Protein AF-A0A7V4K1Z8-F1 (afdb_monomer_lite)

Structure (mmCIF, N/CA/C/O backbone):
data_AF-A0A7V4K1Z8-F1
#
_entry.id   AF-A0A7V4K1Z8-F1
#
loop_
_atom_site.group_PDB
_atom_site.id
_atom_site.type_symbol
_atom_site.label_atom_id
_atom_site.label_alt_id
_atom_site.label_comp_id
_atom_site.label_asym_id
_atom_site.label_entity_id
_atom_site.label_seq_id
_atom_site.pdbx_PDB_ins_code
_atom_site.Cartn_x
_atom_site.Cartn_y
_atom_site.Cartn_z
_atom_site.occupancy
_atom_site.B_iso_or_equiv
_atom_site.auth_seq_id
_atom_site.auth_comp_id
_atom_site.auth_asym_id
_atom_site.auth_atom_id
_atom_site.pdbx_PDB_model_num
ATOM 1 N N . MET A 1 1 ? -7.749 2.043 7.798 1.00 92.88 1 MET A N 1
ATOM 2 C CA . MET A 1 1 ? -6.730 1.840 6.751 1.00 92.88 1 MET A CA 1
ATOM 3 C C . MET A 1 1 ? -6.460 3.143 6.012 1.00 92.88 1 MET A C 1
ATOM 5 O O . MET A 1 1 ? -7.372 3.894 5.697 1.00 92.88 1 MET A O 1
ATOM 9 N N . LEU A 1 2 ? -5.201 3.415 5.709 1.00 96.00 2 LEU A N 1
ATOM 10 C CA . LEU A 1 2 ? -4.781 4.545 4.890 1.00 96.00 2 LEU A CA 1
ATOM 11 C C . LEU A 1 2 ? -4.302 4.014 3.542 1.00 96.00 2 LEU A C 1
ATOM 13 O O . LEU A 1 2 ? -3.594 3.008 3.505 1.00 96.00 2 LEU A O 1
ATOM 17 N N . ILE A 1 3 ? -4.678 4.687 2.456 1.00 95.56 3 ILE A N 1
ATOM 18 C CA . ILE A 1 3 ? -4.068 4.503 1.139 1.00 95.56 3 ILE A CA 1
ATOM 19 C C . ILE A 1 3 ? -3.181 5.709 0.868 1.00 95.56 3 ILE A C 1
ATOM 21 O O . ILE A 1 3 ? -3.662 6.832 0.716 1.00 95.56 3 ILE A O 1
ATOM 25 N N . ILE A 1 4 ? -1.883 5.453 0.822 1.00 94.19 4 ILE A N 1
ATOM 26 C CA . ILE A 1 4 ? -0.853 6.439 0.557 1.00 94.19 4 ILE A CA 1
ATOM 27 C C . ILE A 1 4 ? -0.762 6.659 -0.942 1.00 94.19 4 ILE A C 1
ATOM 29 O O . ILE A 1 4 ? -0.604 5.716 -1.722 1.00 94.19 4 ILE A O 1
ATOM 33 N N . VAL A 1 5 ? -0.858 7.922 -1.330 1.00 89.88 5 VAL A N 1
ATOM 34 C CA . VAL A 1 5 ? -0.700 8.356 -2.713 1.00 89.88 5 VAL A CA 1
ATOM 35 C C . VAL A 1 5 ? 0.416 9.374 -2.799 1.00 89.88 5 VAL A C 1
ATOM 37 O O . VAL A 1 5 ? 0.646 10.182 -1.894 1.00 89.88 5 VAL A O 1
ATOM 40 N N . HIS A 1 6 ? 1.110 9.354 -3.924 1.00 82.12 6 HIS A N 1
ATOM 41 C CA . HIS A 1 6 ? 2.014 10.427 -4.272 1.00 82.12 6 HIS A CA 1
ATOM 42 C C . HIS A 1 6 ? 1.238 11.745 -4.445 1.00 82.12 6 HIS A C 1
ATOM 44 O O . HIS A 1 6 ? 0.295 11.811 -5.232 1.00 82.12 6 HIS A O 1
ATOM 50 N N . HIS A 1 7 ? 1.666 12.808 -3.759 1.00 71.00 7 HIS A N 1
ATOM 51 C CA . HIS A 1 7 ? 1.100 14.148 -3.916 1.00 71.00 7 HIS A CA 1
ATOM 52 C C . HIS A 1 7 ? 2.218 15.173 -4.140 1.00 71.00 7 HIS A C 1
ATOM 54 O O . HIS A 1 7 ? 2.773 15.718 -3.185 1.00 71.00 7 HIS A O 1
ATOM 60 N N . THR A 1 8 ? 2.585 15.447 -5.397 1.00 56.75 8 THR A N 1
ATOM 61 C CA . THR A 1 8 ? 3.625 16.461 -5.695 1.00 56.75 8 THR A CA 1
ATOM 62 C C . THR A 1 8 ? 3.246 17.479 -6.765 1.00 56.75 8 THR A C 1
ATOM 64 O O . THR A 1 8 ? 4.115 18.118 -7.342 1.00 56.75 8 THR A O 1
ATOM 67 N N . GLY A 1 9 ? 1.948 17.682 -7.007 1.00 53.06 9 GLY A N 1
ATOM 68 C CA . GLY A 1 9 ? 1.480 18.618 -8.037 1.00 53.06 9 GLY A CA 1
ATOM 69 C C . GLY A 1 9 ? 1.580 18.071 -9.465 1.00 53.06 9 GLY A C 1
ATOM 70 O O . GLY A 1 9 ? 1.114 18.720 -10.395 1.00 53.06 9 GLY A O 1
ATOM 71 N N . GLU A 1 10 ? 2.123 16.865 -9.650 1.00 54.78 10 GLU A N 1
ATOM 72 C CA . GLU A 1 10 ? 1.941 16.084 -10.873 1.00 54.78 10 GLU A CA 1
ATOM 73 C C . GLU A 1 10 ? 0.482 15.589 -10.959 1.00 54.78 10 GLU A C 1
ATOM 75 O O . GLU A 1 10 ? -0.107 15.254 -9.923 1.00 54.78 10 GLU A O 1
ATOM 80 N N . PRO A 1 11 ? -0.125 15.530 -12.159 1.00 54.19 11 PRO A N 1
ATOM 81 C CA . PRO A 1 11 ? -1.515 15.122 -12.343 1.00 54.19 11 PR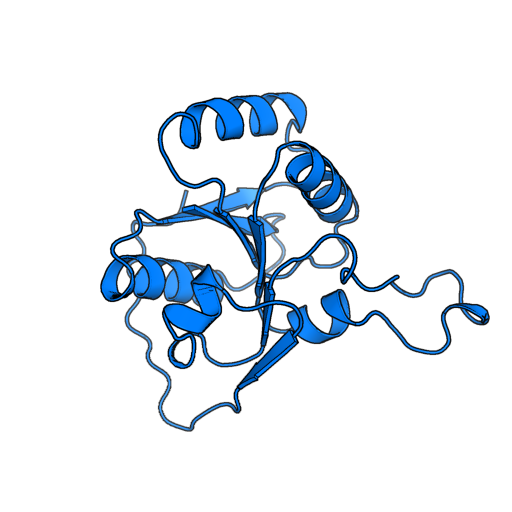O A CA 1
ATOM 82 C C . PRO A 1 11 ? -1.666 13.601 -12.179 1.00 54.19 11 PRO A C 1
ATOM 84 O O . PRO A 1 11 ? -1.971 12.885 -13.130 1.00 54.19 11 PRO A O 1
ATOM 87 N N . TYR A 1 12 ? -1.449 13.080 -10.971 1.00 64.06 12 TYR A N 1
ATOM 88 C CA . TYR A 1 12 ? -1.900 11.737 -10.633 1.00 64.06 12 TYR A CA 1
ATOM 89 C C . TYR A 1 12 ? -3.377 11.779 -10.238 1.00 64.06 12 TYR A C 1
ATOM 91 O O . TYR A 1 12 ? -3.791 12.527 -9.351 1.00 64.06 12 TYR A O 1
ATOM 99 N N . GLY A 1 13 ? -4.188 10.971 -10.919 1.00 71.56 13 GLY A N 1
ATOM 100 C CA . GLY A 1 13 ? -5.621 10.900 -10.674 1.00 71.56 13 GLY A CA 1
ATOM 101 C C . GLY A 1 13 ? -5.930 10.252 -9.325 1.00 71.56 13 GLY A C 1
ATOM 102 O O . GLY A 1 13 ? -5.721 9.056 -9.140 1.00 71.56 13 GLY A O 1
ATOM 103 N N . LEU A 1 14 ? -6.527 11.017 -8.409 1.00 84.62 14 LEU A N 1
ATOM 104 C CA . LEU A 1 14 ? -7.002 10.521 -7.109 1.00 84.62 14 LEU A CA 1
ATOM 105 C C . LEU A 1 14 ? -8.227 9.598 -7.211 1.00 84.62 14 LEU A C 1
ATOM 107 O O . LEU A 1 14 ? -8.611 8.980 -6.220 1.00 84.62 14 LEU A O 1
ATOM 111 N N . LEU A 1 15 ? -8.814 9.466 -8.404 1.00 86.75 15 LEU A N 1
ATOM 112 C CA . LEU A 1 15 ? -10.013 8.666 -8.641 1.00 86.75 15 LEU A CA 1
ATOM 113 C C . LEU A 1 15 ? -9.835 7.203 -8.210 1.00 86.75 15 LEU A C 1
ATOM 115 O O . LEU A 1 15 ? -10.668 6.681 -7.477 1.00 86.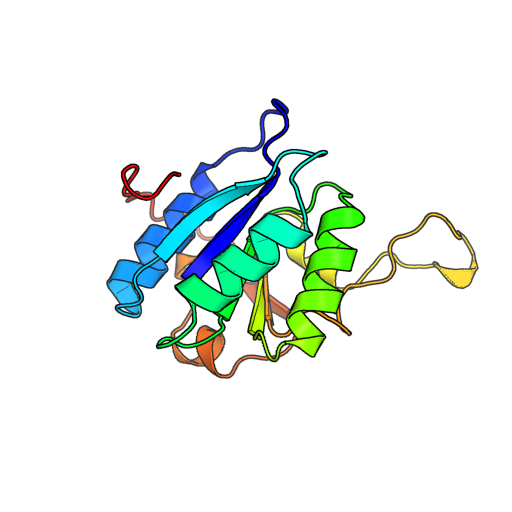75 15 LEU A O 1
ATOM 119 N N . GLY A 1 16 ? -8.746 6.549 -8.627 1.00 88.69 16 GLY A N 1
ATOM 120 C CA . GLY A 1 16 ? -8.484 5.144 -8.287 1.00 88.69 16 GLY A CA 1
ATOM 121 C C . GLY A 1 16 ? -8.360 4.906 -6.774 1.00 88.69 16 GLY A C 1
ATOM 122 O O . GLY A 1 16 ? -9.117 4.104 -6.226 1.00 88.69 16 GLY A O 1
ATOM 123 N N . PRO A 1 17 ? -7.460 5.620 -6.073 1.00 91.25 17 PRO A N 1
ATOM 124 C CA . PRO A 1 17 ? -7.327 5.537 -4.618 1.00 91.25 17 PRO A CA 1
ATOM 125 C C . PRO A 1 17 ? -8.626 5.822 -3.854 1.00 91.25 17 PRO A C 1
ATOM 127 O O . PRO A 1 17 ? -8.946 5.121 -2.895 1.00 91.25 17 PRO A O 1
ATOM 130 N N . GLN A 1 18 ? -9.400 6.825 -4.271 1.00 91.25 18 GLN A N 1
ATOM 131 C CA . GLN A 1 18 ? -10.656 7.154 -3.599 1.00 91.25 18 GLN A CA 1
ATOM 132 C C . GLN A 1 18 ? -11.754 6.123 -3.845 1.00 91.25 18 GLN A C 1
ATOM 134 O O . GLN A 1 18 ? -12.510 5.796 -2.925 1.00 91.25 18 GLN A O 1
ATOM 139 N N . LEU A 1 19 ? -11.832 5.580 -5.061 1.00 92.12 19 LEU A N 1
ATOM 140 C CA . LEU A 1 19 ? -12.714 4.461 -5.369 1.00 92.12 19 LEU A CA 1
ATOM 141 C C . LEU A 1 19 ? -12.360 3.251 -4.499 1.00 92.12 19 LEU A C 1
ATOM 143 O O . LEU A 1 19 ? -13.250 2.634 -3.913 1.00 92.12 19 LEU A O 1
ATOM 147 N N . ALA A 1 20 ? -11.065 2.967 -4.342 1.00 93.38 20 ALA A N 1
ATOM 148 C CA . ALA A 1 20 ? -10.590 1.886 -3.490 1.00 93.38 20 ALA A CA 1
ATOM 149 C C . ALA A 1 20 ? -10.997 2.077 -2.029 1.00 93.38 20 ALA A C 1
ATOM 151 O O . ALA A 1 20 ? -11.594 1.179 -1.442 1.00 93.38 20 ALA A O 1
ATOM 152 N N . VAL A 1 21 ? -10.766 3.262 -1.461 1.00 94.56 21 VAL A N 1
ATOM 153 C CA . VAL A 1 21 ? -11.203 3.590 -0.097 1.00 94.56 21 VAL A CA 1
ATOM 154 C C . VAL A 1 21 ? -12.720 3.468 0.064 1.00 94.56 21 VAL A C 1
ATOM 156 O O . VAL A 1 21 ? -13.184 2.909 1.058 1.00 94.56 21 VAL A O 1
ATOM 159 N N . THR A 1 22 ? -13.494 3.940 -0.916 1.00 93.31 22 THR A N 1
ATOM 160 C CA . THR A 1 22 ? -14.961 3.855 -0.890 1.00 93.31 22 THR A CA 1
ATOM 161 C C . THR A 1 22 ? -15.427 2.399 -0.872 1.00 93.31 22 THR A C 1
ATOM 163 O O . THR A 1 22 ? -16.261 2.033 -0.044 1.00 93.31 22 THR A O 1
ATOM 166 N N . LEU A 1 23 ? -14.872 1.546 -1.740 1.00 92.62 23 LEU A N 1
ATOM 167 C CA . LEU A 1 23 ? -15.227 0.127 -1.788 1.00 92.62 23 LEU A CA 1
ATOM 168 C C . LEU A 1 23 ? -14.769 -0.636 -0.551 1.00 92.62 23 LEU A C 1
ATOM 170 O O . LEU A 1 23 ? -15.548 -1.424 -0.027 1.00 92.62 23 LEU A O 1
ATOM 174 N N . ILE A 1 24 ? -13.555 -0.390 -0.062 1.00 93.19 24 ILE A N 1
ATOM 175 C CA . ILE A 1 24 ? -13.039 -1.023 1.157 1.00 93.19 24 ILE A CA 1
ATOM 176 C C . ILE A 1 24 ? -13.946 -0.682 2.342 1.00 93.19 24 ILE A C 1
ATOM 178 O O . ILE A 1 24 ? -14.361 -1.573 3.077 1.00 93.19 24 ILE A O 1
ATOM 182 N N . ARG A 1 25 ? -14.340 0.587 2.488 1.00 92.69 25 ARG A N 1
ATOM 183 C CA . ARG A 1 25 ? -15.256 1.003 3.553 1.00 92.69 25 ARG A CA 1
ATOM 184 C C . ARG A 1 25 ? -16.633 0.355 3.415 1.00 92.69 25 ARG A C 1
ATOM 186 O O . ARG A 1 25 ? -17.171 -0.133 4.401 1.00 92.69 25 ARG A O 1
ATOM 193 N N . ASN A 1 26 ? -17.196 0.337 2.208 1.00 91.50 26 ASN A N 1
ATOM 194 C CA . ASN A 1 26 ? -18.555 -0.158 1.985 1.00 91.50 26 ASN A CA 1
ATOM 195 C C . ASN A 1 26 ? -18.657 -1.689 2.032 1.00 91.50 26 ASN A C 1
ATOM 197 O O . ASN A 1 26 ? -19.682 -2.208 2.460 1.00 91.50 26 ASN A O 1
ATOM 201 N N . ARG A 1 27 ? -17.634 -2.410 1.558 1.00 91.12 27 ARG A N 1
ATOM 202 C CA . ARG A 1 27 ? -17.646 -3.878 1.464 1.00 91.12 27 ARG A CA 1
ATOM 203 C C . ARG A 1 27 ? -17.016 -4.557 2.670 1.00 91.12 27 ARG A C 1
ATOM 205 O O . ARG A 1 27 ? -17.523 -5.585 3.088 1.00 91.12 27 ARG A O 1
ATOM 212 N N . LEU A 1 28 ? -15.931 -3.995 3.202 1.00 89.94 28 LEU A N 1
ATOM 213 C CA . LEU A 1 28 ? -15.153 -4.602 4.290 1.00 89.94 28 LEU A CA 1
ATOM 214 C C . LEU A 1 28 ? -15.429 -3.942 5.647 1.00 89.94 28 LEU A C 1
ATOM 216 O O . LEU A 1 28 ? -14.852 -4.340 6.652 1.00 89.94 28 LEU A O 1
ATOM 220 N N . GLY A 1 29 ? -16.242 -2.880 5.690 1.00 90.25 29 GLY A N 1
ATOM 221 C CA . GLY A 1 29 ? -16.524 -2.139 6.922 1.00 90.25 29 GLY A CA 1
ATOM 222 C C . GLY A 1 29 ? -15.310 -1.411 7.512 1.00 90.25 29 GLY A C 1
ATOM 223 O O . GLY A 1 29 ? -15.398 -0.885 8.618 1.00 90.25 29 GLY A O 1
ATOM 224 N N . LEU A 1 30 ? -14.180 -1.353 6.797 1.00 91.12 30 LEU A N 1
ATOM 225 C CA . LEU A 1 30 ? -12.936 -0.767 7.294 1.00 91.12 30 LEU A CA 1
ATOM 226 C C . LEU A 1 30 ? -12.927 0.756 7.113 1.00 91.12 30 LEU A C 1
ATOM 228 O O . LEU A 1 30 ? -12.910 1.231 5.967 1.00 91.12 30 LEU A O 1
ATOM 232 N N . PRO A 1 31 ? -12.842 1.553 8.198 1.00 91.31 31 PRO A N 1
ATOM 233 C CA . PRO A 1 31 ? -12.673 2.997 8.093 1.00 91.31 31 PRO A CA 1
ATOM 234 C C . PRO A 1 31 ? -11.410 3.312 7.296 1.00 91.31 31 PRO A C 1
ATOM 236 O O . PRO A 1 31 ? -10.306 2.938 7.700 1.00 91.31 31 PRO A O 1
ATOM 239 N N . SER A 1 32 ? -11.571 3.960 6.142 1.00 93.38 32 SER A N 1
ATOM 240 C CA . SER A 1 32 ? -10.487 4.115 5.174 1.00 93.38 32 SER A CA 1
ATOM 241 C C . SER A 1 32 ? -10.366 5.543 4.656 1.00 93.38 32 SER A C 1
ATOM 243 O O . SER A 1 32 ? -11.374 6.231 4.508 1.00 93.38 32 SER A O 1
ATOM 245 N N . LYS A 1 33 ? -9.132 6.000 4.411 1.00 93.56 33 LYS A N 1
ATOM 246 C CA . LYS A 1 33 ? -8.825 7.356 3.921 1.00 93.56 33 LYS A CA 1
ATOM 247 C C . LYS A 1 33 ? -7.685 7.344 2.911 1.00 93.56 33 LYS A C 1
ATOM 249 O O . LYS A 1 33 ? -6.783 6.514 3.010 1.00 93.56 33 LYS A O 1
ATOM 254 N N . VAL A 1 34 ? -7.716 8.278 1.966 1.00 92.69 34 VAL A N 1
ATOM 255 C CA . VAL A 1 34 ? -6.589 8.561 1.068 1.00 92.69 34 VAL A CA 1
ATOM 256 C C . VAL A 1 34 ? -5.740 9.650 1.708 1.00 92.69 34 VAL A C 1
ATOM 258 O O . VAL A 1 34 ? -6.295 10.662 2.126 1.00 92.69 34 VAL A O 1
ATOM 261 N N . VAL A 1 35 ? -4.424 9.436 1.779 1.00 91.44 35 VAL A N 1
ATOM 262 C CA . VAL A 1 35 ? -3.462 10.403 2.326 1.00 91.44 35 VAL A CA 1
ATOM 263 C C . VAL A 1 35 ? -2.393 10.704 1.288 1.00 91.44 35 VAL A C 1
ATOM 265 O O . VAL A 1 35 ? -1.673 9.806 0.840 1.00 91.44 35 VAL A O 1
ATOM 268 N N . GLY A 1 36 ? -2.283 11.975 0.910 1.00 89.19 36 GLY A N 1
ATOM 269 C CA . GLY A 1 36 ? -1.249 12.451 -0.003 1.00 89.19 36 GLY A CA 1
ATOM 270 C C . GLY A 1 36 ? 0.074 12.731 0.708 1.00 89.19 36 GLY A C 1
ATOM 271 O O . GLY A 1 36 ? 0.119 13.543 1.627 1.00 89.19 36 GLY A O 1
ATOM 272 N N . LEU A 1 37 ? 1.172 12.117 0.254 1.00 89.00 37 LEU A N 1
ATOM 273 C CA . LEU A 1 37 ? 2.517 12.426 0.757 1.00 89.00 37 LEU A CA 1
ATOM 274 C C . LEU A 1 37 ? 3.341 13.232 -0.254 1.00 89.00 37 LEU A C 1
ATOM 276 O O . LEU A 1 37 ? 3.611 12.796 -1.384 1.00 89.00 37 LEU A O 1
ATOM 280 N N . SER A 1 38 ? 3.807 14.400 0.192 1.00 87.50 38 SER A N 1
ATOM 281 C CA . SER A 1 38 ? 4.765 15.232 -0.543 1.00 87.50 38 SER A CA 1
ATOM 282 C C . SER A 1 38 ? 6.153 14.581 -0.591 1.00 87.50 38 SER A C 1
ATOM 284 O O . SER A 1 38 ? 6.421 13.632 0.141 1.00 87.50 38 SER A O 1
ATOM 286 N N . ARG A 1 39 ? 7.051 15.048 -1.471 1.00 84.44 39 ARG A N 1
ATOM 287 C CA . ARG A 1 39 ? 8.442 14.539 -1.580 1.00 84.44 39 ARG A CA 1
ATOM 288 C C . ARG A 1 39 ? 9.285 14.792 -0.326 1.00 84.44 39 ARG A C 1
ATOM 290 O O . ARG A 1 39 ? 10.248 14.075 -0.103 1.00 84.44 39 ARG A O 1
ATOM 297 N N . CYS A 1 40 ? 8.916 15.783 0.480 1.00 85.12 40 CYS A N 1
ATOM 298 C CA . CYS A 1 40 ? 9.693 16.234 1.635 1.00 85.12 40 CYS A CA 1
ATOM 299 C C . CYS A 1 40 ? 8.915 16.072 2.948 1.00 85.12 40 CYS A C 1
ATOM 301 O O . CYS A 1 40 ? 9.095 16.863 3.871 1.00 85.12 40 CYS A O 1
ATOM 303 N N . PHE A 1 41 ? 7.998 15.103 3.015 1.00 89.75 41 PHE A N 1
ATOM 304 C CA . PHE A 1 41 ? 7.257 14.833 4.243 1.00 89.75 41 PHE A CA 1
ATOM 305 C C . PHE A 1 41 ? 8.208 14.383 5.363 1.00 89.75 41 PHE A C 1
ATOM 307 O O . PHE A 1 41 ? 9.206 13.699 5.120 1.00 89.75 41 PHE A O 1
ATOM 314 N N . ASP A 1 42 ? 7.896 14.745 6.606 1.00 93.00 42 ASP A N 1
ATOM 315 C CA . ASP A 1 42 ? 8.659 14.270 7.758 1.00 93.00 42 ASP A CA 1
ATOM 316 C C . ASP A 1 42 ? 8.336 12.791 8.016 1.00 93.00 42 ASP A C 1
ATOM 318 O O . ASP A 1 42 ? 7.294 12.445 8.582 1.00 93.00 42 ASP A O 1
ATOM 322 N N . LYS A 1 43 ? 9.252 11.906 7.602 1.00 92.88 43 LYS A N 1
ATOM 323 C CA . LYS A 1 43 ? 9.122 10.452 7.776 1.00 92.88 43 LYS A CA 1
ATOM 324 C C . LYS A 1 43 ? 8.953 10.052 9.243 1.00 92.88 43 LYS A C 1
ATOM 326 O O . LYS A 1 43 ? 8.198 9.125 9.526 1.00 92.88 43 LYS A O 1
ATOM 331 N N . ARG A 1 44 ? 9.621 10.730 10.185 1.00 93.81 44 ARG A N 1
ATOM 332 C CA . ARG A 1 44 ? 9.532 10.395 11.618 1.00 93.81 44 ARG A CA 1
ATOM 333 C C . ARG A 1 44 ? 8.168 10.779 12.167 1.00 93.81 44 ARG A C 1
ATOM 335 O O . ARG A 1 44 ? 7.506 9.936 12.766 1.00 93.81 44 ARG A O 1
ATOM 342 N N . ALA A 1 45 ? 7.733 12.010 11.907 1.00 95.62 45 ALA A N 1
ATOM 343 C CA . ALA A 1 45 ? 6.414 12.473 12.326 1.00 95.62 45 ALA A CA 1
ATOM 344 C C . ALA A 1 45 ? 5.301 11.599 11.728 1.00 95.62 45 ALA A C 1
ATOM 346 O O . ALA A 1 45 ? 4.355 11.234 12.424 1.00 95.62 45 ALA A O 1
ATOM 347 N N . PHE A 1 46 ? 5.445 11.197 10.461 1.00 95.56 46 PHE A N 1
ATOM 348 C CA . PHE A 1 46 ? 4.479 10.326 9.803 1.00 95.56 46 PHE A CA 1
ATOM 349 C C . PHE A 1 46 ? 4.415 8.929 10.432 1.00 95.56 46 PHE A C 1
ATOM 351 O O . PHE A 1 4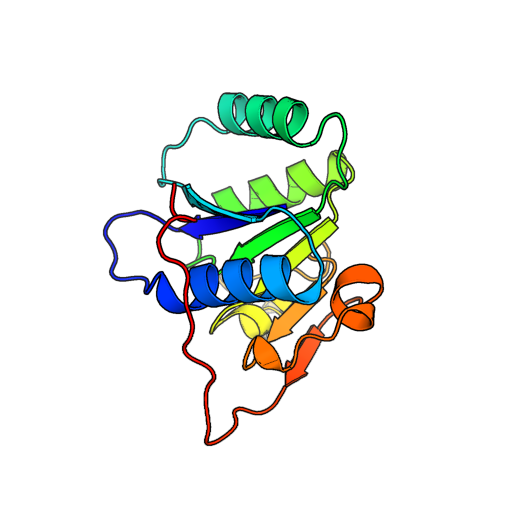6 ? 3.328 8.418 10.682 1.00 95.56 46 PHE A O 1
ATOM 358 N N . VAL A 1 47 ? 5.557 8.319 10.754 1.00 96.00 47 VAL A N 1
ATOM 359 C CA . VAL A 1 47 ? 5.589 7.010 11.425 1.00 96.00 47 VAL A CA 1
ATOM 360 C C . VAL A 1 47 ? 4.976 7.078 12.826 1.00 96.00 47 VAL A C 1
ATOM 362 O O . VAL A 1 47 ? 4.221 6.181 13.197 1.00 96.00 47 VAL A O 1
ATOM 365 N N . GLU A 1 48 ? 5.233 8.138 13.593 1.00 96.50 48 GLU A N 1
ATOM 366 C CA . GLU A 1 48 ? 4.590 8.329 14.902 1.00 96.50 48 GLU A CA 1
ATOM 367 C C . GLU A 1 48 ? 3.074 8.523 14.773 1.00 96.50 48 GLU A C 1
ATOM 369 O O . GLU A 1 48 ? 2.298 7.927 15.527 1.00 96.50 48 GLU A O 1
ATOM 374 N N . PHE A 1 49 ? 2.631 9.268 13.757 1.00 96.00 49 PHE A N 1
ATOM 375 C CA . PHE A 1 49 ? 1.215 9.357 13.412 1.00 96.00 49 PHE A CA 1
ATOM 376 C C . PHE A 1 49 ? 0.620 7.977 13.100 1.00 96.00 49 PHE A C 1
ATOM 378 O O . PHE A 1 49 ? -0.431 7.642 13.643 1.00 96.00 49 PHE A O 1
ATOM 385 N N . LEU A 1 50 ? 1.291 7.148 12.293 1.00 96.56 50 LEU A N 1
ATOM 386 C CA . LEU A 1 50 ? 0.824 5.796 11.975 1.00 96.56 50 LEU A CA 1
ATOM 387 C C . LEU A 1 50 ? 0.735 4.914 13.225 1.00 96.56 50 LEU A C 1
ATOM 389 O O . LEU A 1 50 ? -0.271 4.237 13.417 1.00 96.56 50 LEU A O 1
ATOM 393 N N . LYS A 1 51 ? 1.736 4.947 14.111 1.00 94.94 51 LYS A N 1
ATOM 394 C CA . LYS A 1 51 ? 1.700 4.194 15.377 1.00 94.94 51 LYS A CA 1
ATOM 395 C C . LYS A 1 51 ? 0.499 4.579 16.237 1.00 94.94 51 LYS A C 1
ATOM 397 O O . LYS A 1 51 ? -0.142 3.705 16.813 1.00 94.94 51 LYS A O 1
ATOM 402 N N . SER A 1 52 ? 0.186 5.872 16.307 1.00 95.19 52 SER A N 1
ATOM 403 C CA . SER A 1 52 ? -0.991 6.370 17.021 1.00 95.19 52 SER A CA 1
ATOM 404 C C . SER A 1 52 ? -2.296 5.954 16.329 1.00 95.19 52 SER A C 1
ATOM 406 O O . SER A 1 52 ? -3.191 5.408 16.971 1.00 95.19 52 SER A O 1
ATOM 408 N N . HIS A 1 53 ? -2.381 6.134 15.006 1.00 94.69 53 HIS A N 1
ATOM 409 C CA . HIS A 1 53 ? -3.564 5.821 14.200 1.00 94.69 53 HIS A CA 1
ATOM 410 C C . HIS A 1 53 ? -3.936 4.331 14.245 1.00 94.69 53 HIS A C 1
ATOM 412 O O . HIS A 1 53 ? -5.110 3.986 14.362 1.00 94.69 53 HIS A O 1
ATOM 418 N N . TYR A 1 54 ? -2.936 3.450 14.191 1.00 95.50 54 TYR A N 1
ATOM 419 C CA . TYR A 1 54 ? -3.112 1.996 14.191 1.00 95.50 54 TYR A CA 1
ATOM 420 C C . TYR A 1 54 ? -2.962 1.357 15.578 1.00 95.50 54 TYR A C 1
ATOM 422 O O . TYR A 1 54 ? -2.836 0.142 15.691 1.00 95.50 54 TYR A O 1
ATOM 430 N N . LYS A 1 55 ? -2.983 2.147 16.662 1.00 93.44 55 LYS A N 1
ATOM 431 C CA . LYS A 1 55 ? -2.782 1.631 18.027 1.00 93.44 55 LYS A CA 1
ATOM 432 C C . LYS A 1 55 ? -3.806 0.559 18.424 1.00 93.44 55 LYS A C 1
ATOM 434 O O . LYS A 1 55 ? -3.483 -0.336 19.198 1.00 93.44 55 LYS A O 1
ATOM 439 N N . THR A 1 56 ? -5.035 0.672 17.924 1.00 92.12 56 THR A N 1
ATOM 440 C CA . THR A 1 56 ? -6.172 -0.199 18.269 1.00 92.12 56 THR A CA 1
ATOM 441 C C . THR A 1 56 ? -6.864 -0.782 17.034 1.00 92.12 56 THR A C 1
ATOM 443 O O . THR A 1 56 ? -8.038 -1.130 17.106 1.00 92.12 56 THR A O 1
ATOM 446 N N . SER A 1 57 ? -6.185 -0.819 15.887 1.00 91.12 57 SER A N 1
ATOM 447 C CA . SER A 1 57 ? -6.730 -1.350 14.632 1.00 91.12 57 SER A CA 1
ATOM 448 C C . SER A 1 57 ? -5.684 -2.174 13.889 1.00 91.12 57 SER A C 1
ATOM 450 O O . SER A 1 57 ? -4.491 -2.114 14.196 1.00 91.12 57 SER A O 1
ATOM 452 N N . GLU A 1 58 ? -6.123 -2.965 12.917 1.00 93.06 58 GLU A N 1
ATOM 453 C CA . GLU A 1 58 ? -5.241 -3.778 12.092 1.00 93.06 58 GLU A CA 1
ATOM 454 C C . GLU A 1 58 ? -4.271 -2.890 11.307 1.00 93.06 58 GLU A C 1
ATOM 456 O O . GLU A 1 58 ? -4.676 -1.963 10.600 1.00 93.06 58 GLU A O 1
ATOM 461 N N . LYS A 1 59 ? -2.974 -3.204 11.388 1.00 96.50 59 LYS A N 1
ATOM 462 C CA . LYS A 1 59 ? -1.899 -2.494 10.682 1.00 96.50 59 LYS A CA 1
ATOM 463 C C . LYS A 1 59 ? -1.877 -2.848 9.194 1.00 96.50 59 LYS A C 1
ATOM 465 O O . LYS A 1 59 ? -0.941 -3.466 8.702 1.00 96.50 59 LYS A O 1
ATOM 470 N N . VAL A 1 60 ? -2.917 -2.466 8.465 1.00 97.06 60 VAL A N 1
ATOM 471 C CA . VAL A 1 60 ? -2.993 -2.622 7.008 1.00 97.06 60 VAL A CA 1
ATOM 472 C C . VAL A 1 60 ? -2.869 -1.254 6.364 1.00 97.06 60 VAL A C 1
ATOM 474 O O . VAL A 1 60 ? -3.620 -0.336 6.699 1.00 97.06 60 VAL A O 1
ATOM 477 N N . ILE A 1 61 ? -1.934 -1.115 5.429 1.00 97.44 61 ILE A N 1
ATOM 478 C CA . ILE A 1 61 ? -1.695 0.131 4.705 1.00 97.44 61 ILE A CA 1
ATOM 479 C C . ILE A 1 61 ? -1.600 -0.131 3.205 1.00 97.44 61 ILE A C 1
ATOM 481 O O . ILE A 1 61 ? -1.003 -1.108 2.754 1.00 97.44 61 ILE A O 1
ATOM 485 N N . GLY A 1 62 ? -2.238 0.739 2.432 1.00 96.81 62 GLY A N 1
ATOM 486 C CA . GLY A 1 62 ? -2.236 0.686 0.980 1.00 96.81 62 GLY A CA 1
ATOM 487 C C . GLY A 1 62 ? -1.272 1.706 0.401 1.00 96.81 62 GLY A C 1
ATOM 488 O O . GLY A 1 62 ? -1.135 2.802 0.933 1.00 96.81 62 GLY A O 1
ATOM 489 N N . PHE A 1 63 ? -0.669 1.377 -0.728 1.00 95.44 63 PHE A N 1
ATOM 490 C CA . PHE A 1 63 ? 0.054 2.301 -1.584 1.00 95.44 63 PHE A CA 1
ATOM 491 C C . PHE A 1 63 ? -0.582 2.262 -2.964 1.00 95.44 63 PHE A C 1
ATOM 493 O O . PHE A 1 63 ? -0.870 1.190 -3.500 1.00 95.44 63 PHE A O 1
ATOM 500 N N . SER A 1 64 ? -0.814 3.434 -3.544 1.00 92.00 64 SER A N 1
ATOM 501 C CA . SER A 1 64 ? -1.277 3.537 -4.919 1.00 92.00 64 SER A CA 1
ATOM 502 C C . SER A 1 64 ? -0.347 4.420 -5.725 1.00 92.00 64 SER A C 1
ATOM 504 O O . SER A 1 64 ? -0.196 5.596 -5.404 1.00 92.00 64 SER A O 1
ATOM 506 N N . TYR A 1 65 ? 0.221 3.826 -6.779 1.00 82.62 65 TYR A N 1
ATOM 507 C CA . TYR A 1 65 ? 1.129 4.461 -7.735 1.00 82.62 65 TYR A CA 1
ATOM 508 C C . TYR A 1 65 ? 2.335 5.160 -7.087 1.00 82.62 65 TYR A C 1
ATOM 510 O O . TYR A 1 65 ? 2.266 6.288 -6.599 1.00 82.62 65 TYR A O 1
ATOM 518 N N . LEU A 1 66 ? 3.482 4.483 -7.117 1.00 80.94 66 LEU A N 1
ATOM 519 C CA . LEU A 1 66 ? 4.698 4.957 -6.454 1.00 80.94 66 LEU A CA 1
ATOM 520 C C . LEU A 1 66 ? 5.428 6.038 -7.253 1.00 80.94 66 LEU A C 1
ATOM 522 O O . LEU A 1 66 ? 6.160 6.833 -6.668 1.00 80.94 66 LEU A O 1
ATOM 526 N N . CYS A 1 67 ? 5.235 6.094 -8.576 1.00 77.44 67 CYS A N 1
ATOM 527 C CA . CYS A 1 67 ? 5.850 7.092 -9.457 1.00 77.44 67 CYS A CA 1
ATOM 528 C C . CYS A 1 67 ? 7.384 7.199 -9.283 1.00 77.44 67 CYS A C 1
ATOM 530 O O . CYS A 1 67 ? 7.949 8.294 -9.262 1.00 77.44 67 CYS A O 1
ATOM 532 N N . GLY A 1 68 ? 8.064 6.066 -9.060 1.00 78.88 68 GLY A N 1
ATOM 533 C CA . GLY A 1 68 ? 9.515 6.022 -8.830 1.00 78.88 68 GLY A CA 1
ATOM 534 C C . GLY A 1 68 ? 9.999 6.670 -7.521 1.00 78.88 68 GLY A C 1
ATOM 535 O O . GLY A 1 68 ? 11.194 6.938 -7.373 1.00 78.88 68 GLY A O 1
ATOM 536 N N . ARG A 1 69 ? 9.106 6.945 -6.560 1.00 85.06 69 ARG A N 1
ATOM 537 C CA . ARG A 1 69 ? 9.445 7.508 -5.241 1.00 85.06 69 ARG A CA 1
ATOM 538 C C . ARG A 1 69 ? 10.164 6.481 -4.361 1.00 85.06 69 ARG A C 1
ATOM 540 O O . ARG A 1 69 ? 9.528 5.724 -3.630 1.00 85.06 69 ARG A O 1
ATOM 547 N N . LYS A 1 70 ? 11.500 6.490 -4.398 1.00 86.44 70 LYS A N 1
ATOM 548 C CA . LYS A 1 70 ? 12.355 5.628 -3.557 1.00 86.44 70 LYS A CA 1
ATOM 549 C C . LYS A 1 70 ? 12.092 5.797 -2.062 1.00 86.44 70 LYS A C 1
ATOM 551 O O . LYS A 1 70 ? 12.096 4.825 -1.326 1.00 86.44 70 LYS A O 1
ATOM 556 N N . ASP A 1 71 ? 11.775 7.007 -1.624 1.00 89.25 71 ASP A N 1
ATOM 557 C CA . ASP A 1 71 ? 11.441 7.300 -0.231 1.00 89.25 71 ASP A CA 1
ATOM 558 C C . ASP A 1 71 ? 10.132 6.628 0.233 1.00 89.25 71 ASP A C 1
ATOM 560 O O . ASP A 1 71 ? 10.000 6.298 1.411 1.00 89.25 71 ASP A O 1
ATOM 564 N N . LEU A 1 72 ? 9.182 6.359 -0.677 1.00 91.94 72 LEU A N 1
ATOM 565 C CA . LEU A 1 72 ? 8.000 5.541 -0.369 1.00 91.94 72 LEU A CA 1
ATOM 566 C C . LEU A 1 72 ? 8.342 4.048 -0.288 1.00 91.94 72 LEU A C 1
ATOM 568 O O . LEU A 1 72 ? 7.721 3.333 0.494 1.00 91.94 72 LEU A O 1
ATOM 572 N N . VAL A 1 73 ? 9.338 3.585 -1.049 1.00 91.12 73 VAL A N 1
ATOM 573 C CA . VAL A 1 73 ? 9.878 2.219 -0.936 1.00 91.12 73 VAL A CA 1
ATOM 574 C C . VAL A 1 73 ? 10.572 2.027 0.409 1.00 91.12 73 VAL A C 1
ATOM 576 O O . VAL A 1 73 ? 10.204 1.122 1.151 1.00 91.12 73 VAL A O 1
ATOM 579 N N . GLU A 1 74 ? 11.459 2.945 0.794 1.00 92.56 74 GLU A N 1
ATOM 580 C CA . GLU A 1 74 ? 12.087 2.944 2.123 1.00 92.56 74 GLU A CA 1
ATOM 581 C C . GLU A 1 74 ? 11.054 3.022 3.258 1.00 92.56 74 GLU A C 1
ATOM 583 O O . GLU A 1 74 ? 11.235 2.445 4.332 1.00 92.56 74 GLU A O 1
ATOM 588 N N . LEU A 1 75 ? 9.964 3.772 3.053 1.00 95.25 75 LEU A N 1
ATOM 589 C CA . LEU A 1 75 ? 8.862 3.812 4.006 1.00 95.25 75 LEU A CA 1
ATOM 590 C C . LEU A 1 75 ? 8.181 2.444 4.104 1.00 95.25 75 LEU A C 1
ATOM 592 O O . LEU A 1 75 ? 7.943 1.989 5.216 1.00 95.25 75 LEU A O 1
ATOM 596 N N . MET A 1 76 ? 7.883 1.780 2.986 1.00 95.69 76 MET A N 1
ATOM 597 C CA . MET A 1 76 ? 7.301 0.436 3.001 1.00 95.69 76 MET A CA 1
ATOM 598 C C . MET A 1 76 ? 8.209 -0.567 3.725 1.00 95.69 76 MET A C 1
ATOM 600 O O . MET A 1 76 ? 7.727 -1.304 4.579 1.00 95.69 76 MET A O 1
ATOM 604 N N . GLU A 1 77 ? 9.518 -0.543 3.477 1.00 95.62 77 GLU A N 1
ATOM 605 C CA . GLU A 1 77 ? 10.490 -1.387 4.188 1.00 95.62 77 GLU A CA 1
ATOM 606 C C . GLU A 1 77 ? 10.453 -1.145 5.701 1.00 95.62 77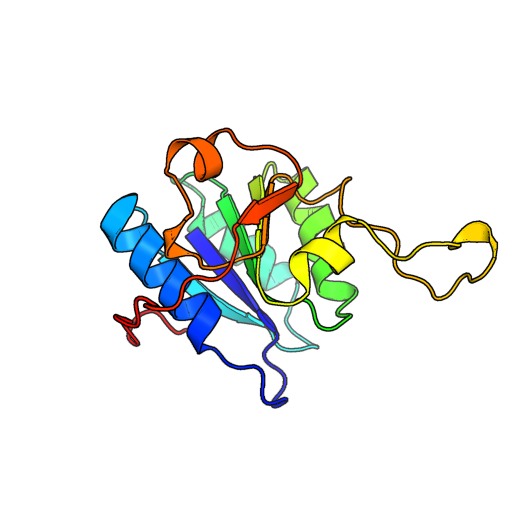 GLU A C 1
ATOM 608 O O . GLU A 1 77 ? 10.372 -2.088 6.488 1.00 95.62 77 GLU A O 1
ATOM 613 N N . LEU A 1 78 ? 10.433 0.122 6.123 1.00 96.81 78 LEU A N 1
ATOM 614 C CA . LEU A 1 78 ? 10.302 0.480 7.534 1.00 96.81 78 LEU A CA 1
ATOM 615 C C . LEU A 1 78 ? 8.965 0.017 8.123 1.00 96.81 78 LEU A C 1
ATOM 617 O O . LEU A 1 78 ? 8.923 -0.473 9.244 1.00 96.81 78 LEU A O 1
ATOM 621 N N . LEU A 1 79 ? 7.860 0.167 7.397 1.00 97.31 79 LEU A N 1
ATOM 622 C CA . LEU A 1 79 ? 6.553 -0.284 7.871 1.00 97.31 79 LEU A CA 1
ATOM 623 C C . LEU A 1 79 ? 6.496 -1.807 7.989 1.00 97.31 79 LEU A C 1
ATOM 625 O O . LEU A 1 79 ? 5.853 -2.319 8.906 1.00 97.31 79 LEU A O 1
ATOM 629 N N . LYS A 1 80 ? 7.234 -2.525 7.140 1.00 96.31 80 LYS A N 1
ATOM 630 C CA . LYS A 1 80 ? 7.360 -3.977 7.223 1.00 96.31 80 LYS A CA 1
ATOM 631 C C . LYS A 1 80 ? 8.008 -4.422 8.534 1.00 96.31 80 LYS A C 1
ATOM 633 O O . LYS A 1 80 ? 7.525 -5.370 9.143 1.00 96.31 80 LYS A O 1
ATOM 638 N N . THR A 1 81 ? 9.022 -3.699 9.023 1.00 96.69 81 THR A N 1
ATOM 639 C CA . THR A 1 81 ? 9.635 -3.972 10.343 1.00 96.69 81 THR A CA 1
ATOM 640 C C . THR A 1 81 ? 8.734 -3.604 11.526 1.00 96.69 81 THR A C 1
ATOM 642 O O . THR A 1 81 ? 9.007 -4.000 12.656 1.00 96.69 81 THR A O 1
ATOM 645 N N . LEU A 1 82 ? 7.652 -2.859 11.279 1.00 96.31 82 LEU A N 1
ATOM 646 C CA . LEU A 1 82 ? 6.636 -2.481 12.264 1.00 96.31 82 LEU A CA 1
ATOM 647 C C . LEU A 1 82 ? 5.373 -3.359 12.185 1.00 96.31 82 LEU A C 1
ATOM 649 O O . LEU A 1 82 ? 4.338 -2.984 12.752 1.00 96.31 82 LEU A O 1
ATOM 653 N N . ASP A 1 83 ? 5.464 -4.504 11.503 1.00 96.12 83 ASP A N 1
ATOM 654 C CA . ASP A 1 83 ? 4.399 -5.491 11.285 1.00 96.12 83 ASP A CA 1
ATOM 655 C C . ASP A 1 83 ? 3.186 -4.952 10.514 1.00 96.12 83 ASP A C 1
ATOM 657 O O . ASP A 1 83 ? 2.048 -5.366 10.747 1.00 96.12 83 ASP A O 1
ATOM 661 N N . PHE A 1 84 ? 3.398 -4.007 9.594 1.00 97.88 84 PHE A N 1
ATOM 662 C CA . PHE A 1 84 ? 2.341 -3.622 8.664 1.00 97.88 84 PHE A CA 1
ATOM 663 C C . PHE A 1 84 ? 2.181 -4.656 7.549 1.00 97.88 84 PHE A C 1
ATOM 665 O O . PHE A 1 84 ? 3.157 -5.096 6.937 1.00 97.88 84 PHE A O 1
ATOM 672 N N . ARG A 1 85 ? 0.922 -4.966 7.227 1.00 97.62 85 ARG A N 1
ATOM 673 C CA . ARG A 1 85 ? 0.536 -5.583 5.959 1.00 97.62 85 ARG A CA 1
ATOM 674 C C . ARG A 1 85 ? 0.481 -4.503 4.887 1.00 97.62 85 ARG A C 1
ATOM 676 O O . ARG A 1 85 ? -0.250 -3.518 5.029 1.00 97.62 85 ARG A O 1
ATOM 683 N N . ILE A 1 86 ? 1.241 -4.699 3.818 1.00 98.12 86 ILE A N 1
ATOM 684 C CA . ILE A 1 86 ? 1.437 -3.709 2.761 1.00 98.12 86 ILE A CA 1
ATOM 685 C C . ILE A 1 86 ? 0.712 -4.161 1.498 1.00 98.12 86 ILE A C 1
ATOM 687 O O . ILE A 1 86 ? 1.006 -5.217 0.937 1.00 98.12 86 ILE A O 1
ATOM 691 N N . ILE A 1 87 ? -0.232 -3.338 1.042 1.00 97.62 87 ILE A N 1
ATOM 692 C CA . ILE A 1 87 ? -1.014 -3.577 -0.172 1.00 97.62 87 ILE A CA 1
ATOM 693 C C . ILE A 1 87 ? -0.593 -2.569 -1.239 1.00 97.62 87 ILE A C 1
ATOM 695 O O . ILE A 1 87 ? -0.637 -1.366 -0.999 1.00 97.62 87 ILE A O 1
ATOM 699 N N . LEU A 1 88 ? -0.227 -3.036 -2.428 1.00 96.62 88 LEU A N 1
ATOM 700 C CA . LEU A 1 88 ? 0.113 -2.196 -3.573 1.00 96.62 88 LEU A CA 1
ATOM 701 C C . LEU A 1 88 ? -0.979 -2.285 -4.640 1.00 96.62 88 LEU A C 1
ATOM 703 O O . LEU A 1 88 ? -1.383 -3.377 -5.033 1.00 96.62 88 LEU A O 1
ATOM 707 N N . GLY A 1 89 ? -1.425 -1.137 -5.142 1.00 94.44 89 GLY A N 1
ATOM 708 C CA . GLY A 1 89 ? -2.392 -1.064 -6.231 1.00 94.44 89 GLY A CA 1
ATOM 709 C C . GLY A 1 89 ? -2.160 0.106 -7.183 1.00 94.44 89 GLY A C 1
ATOM 710 O O . GLY A 1 89 ? -1.291 0.957 -6.991 1.00 94.44 89 GLY A O 1
ATOM 711 N N . GLY A 1 90 ? -2.970 0.159 -8.235 1.00 89.94 90 GLY A N 1
ATOM 712 C CA . GLY A 1 90 ? -2.910 1.202 -9.258 1.00 89.94 90 GLY A CA 1
ATOM 713 C C . GLY A 1 90 ? -2.258 0.751 -10.571 1.00 89.94 90 GLY A C 1
ATOM 714 O O . GLY A 1 90 ? -1.858 -0.404 -10.707 1.00 89.94 90 GLY A O 1
ATOM 715 N N . PRO A 1 91 ? -2.163 1.656 -11.563 1.00 85.62 91 PRO A N 1
ATOM 716 C CA . PRO A 1 91 ? -1.885 1.287 -12.956 1.00 85.62 91 PRO A CA 1
ATOM 717 C C . PRO A 1 91 ? -0.536 0.602 -13.210 1.00 85.62 91 PRO A C 1
ATOM 719 O O . PRO A 1 91 ? -0.420 -0.151 -14.170 1.00 85.62 91 PRO A O 1
ATOM 722 N N . GLN A 1 92 ? 0.474 0.865 -12.376 1.00 87.00 92 GLN A N 1
ATOM 723 C CA . GLN A 1 92 ? 1.825 0.294 -12.499 1.00 87.00 92 GLN A CA 1
ATOM 724 C C . GLN A 1 92 ? 2.145 -0.742 -11.413 1.00 87.00 92 GLN A C 1
ATOM 726 O O . GLN A 1 92 ? 3.264 -1.242 -11.360 1.00 87.00 92 GLN A O 1
ATOM 731 N N . ALA A 1 93 ? 1.171 -1.101 -10.569 1.00 90.81 93 ALA A N 1
ATOM 732 C CA . ALA A 1 93 ? 1.401 -1.941 -9.396 1.00 90.81 93 ALA A CA 1
ATOM 733 C C . ALA A 1 93 ? 2.055 -3.284 -9.729 1.00 90.81 93 ALA A C 1
ATOM 735 O O . ALA A 1 93 ? 2.929 -3.731 -8.996 1.00 90.81 93 ALA A O 1
ATOM 736 N N . ASP A 1 94 ? 1.665 -3.924 -10.834 1.00 92.38 94 ASP A N 1
ATOM 737 C CA . ASP A 1 94 ? 2.215 -5.226 -11.206 1.00 92.38 94 ASP A CA 1
ATOM 738 C C . ASP A 1 94 ? 3.658 -5.140 -11.719 1.00 92.38 94 ASP A C 1
ATOM 740 O O . ASP A 1 94 ? 4.442 -6.060 -11.486 1.00 92.38 94 ASP A O 1
ATOM 744 N N . ARG A 1 95 ? 4.022 -4.040 -12.388 1.00 90.50 95 ARG A N 1
ATOM 745 C CA . ARG A 1 95 ? 5.397 -3.750 -12.809 1.00 90.50 95 ARG A CA 1
ATOM 746 C C . ARG A 1 95 ? 6.274 -3.386 -11.622 1.00 90.50 95 ARG A C 1
ATOM 748 O O . ARG A 1 95 ? 7.337 -3.978 -11.485 1.00 90.50 95 ARG A O 1
ATOM 755 N N . ASP A 1 96 ? 5.800 -2.507 -10.744 1.00 90.75 96 ASP A N 1
ATOM 756 C CA . ASP A 1 96 ? 6.493 -2.152 -9.501 1.00 90.75 96 ASP A CA 1
ATOM 757 C C . ASP A 1 96 ? 6.700 -3.396 -8.619 1.00 90.75 96 ASP A C 1
ATOM 759 O O . ASP A 1 96 ? 7.767 -3.602 -8.048 1.00 90.75 96 ASP A O 1
ATOM 763 N N . PHE A 1 97 ? 5.698 -4.277 -8.547 1.00 94.19 97 PHE A N 1
ATOM 764 C CA . PHE A 1 97 ? 5.785 -5.510 -7.773 1.00 94.19 97 PHE A CA 1
ATOM 765 C C . PHE A 1 97 ? 6.770 -6.519 -8.362 1.00 94.19 97 PHE A C 1
ATOM 767 O O . PHE A 1 97 ? 7.559 -7.082 -7.617 1.00 94.19 97 PHE A O 1
ATOM 774 N N . LEU A 1 98 ? 6.734 -6.774 -9.674 1.00 93.25 98 LEU A N 1
ATOM 775 C CA . LEU A 1 98 ? 7.603 -7.780 -10.300 1.00 93.25 98 LEU A CA 1
ATOM 776 C C . LEU A 1 98 ? 9.033 -7.289 -10.538 1.00 93.25 98 LEU A C 1
ATOM 778 O O . LEU A 1 98 ? 9.951 -8.108 -10.611 1.00 93.25 98 LEU A O 1
ATOM 782 N N . GLY A 1 99 ? 9.209 -5.976 -10.669 1.00 90.19 99 GLY A N 1
ATOM 783 C CA . GLY A 1 99 ? 10.436 -5.370 -11.154 1.00 90.19 99 GLY A CA 1
ATOM 784 C C . GLY A 1 99 ? 10.564 -5.453 -12.672 1.00 90.19 99 GLY A C 1
ATOM 785 O O . GLY A 1 99 ? 9.720 -6.002 -13.393 1.00 90.19 99 GLY A O 1
ATOM 786 N N . GLU A 1 100 ? 11.652 -4.886 -13.175 1.00 85.69 100 GLU A N 1
ATOM 787 C CA . GLU A 1 100 ? 11.955 -4.887 -14.602 1.00 85.69 100 GLU A CA 1
ATOM 788 C C . GLU A 1 100 ? 12.897 -6.048 -14.975 1.00 85.69 100 GLU A C 1
ATOM 790 O O . GLU A 1 100 ? 13.796 -6.398 -14.206 1.00 85.69 100 GLU A O 1
ATOM 795 N N . PRO A 1 101 ? 12.740 -6.657 -16.169 1.00 82.69 101 PRO A N 1
ATOM 796 C CA . PRO A 1 101 ? 13.617 -7.742 -16.617 1.00 82.69 101 PRO A CA 1
ATOM 797 C C . PRO A 1 101 ? 15.063 -7.255 -16.801 1.00 82.69 101 PRO A C 1
ATOM 799 O O . PRO A 1 101 ? 15.303 -6.056 -16.861 1.00 82.69 101 PRO A O 1
ATOM 802 N N . TYR A 1 102 ? 16.036 -8.156 -16.966 1.00 80.81 102 TYR A N 1
ATOM 803 C CA . TYR A 1 102 ? 17.443 -7.816 -17.270 1.00 80.81 102 TYR A CA 1
ATOM 804 C C . TYR A 1 102 ? 18.115 -6.856 -16.273 1.00 80.81 102 TYR A C 1
ATOM 806 O O . TYR A 1 102 ? 18.982 -6.065 -16.649 1.00 80.81 102 TYR A O 1
ATOM 814 N N . ARG A 1 103 ? 17.721 -6.906 -14.999 1.00 74.88 103 ARG A N 1
ATOM 815 C CA . ARG A 1 103 ? 18.297 -6.056 -13.953 1.00 74.88 103 ARG A CA 1
ATOM 816 C C . ARG A 1 103 ? 19.811 -6.233 -13.819 1.00 74.88 103 ARG A C 1
ATOM 818 O O . ARG A 1 103 ? 20.521 -5.239 -13.719 1.00 74.88 103 ARG A O 1
ATOM 825 N N . ASP A 1 104 ? 20.302 -7.466 -13.928 1.00 77.19 104 ASP A N 1
ATOM 826 C CA . ASP A 1 104 ? 21.740 -7.768 -13.867 1.00 77.19 104 ASP A CA 1
ATOM 827 C C . ASP A 1 104 ? 22.534 -7.078 -14.988 1.00 77.19 104 ASP A C 1
ATOM 829 O O . ASP A 1 104 ? 23.732 -6.844 -14.868 1.00 77.19 104 ASP A O 1
ATOM 833 N N . THR A 1 105 ? 21.861 -6.727 -16.088 1.00 85.06 105 THR A N 1
ATOM 834 C CA . THR A 1 105 ? 22.447 -6.013 -17.228 1.00 85.06 105 THR A CA 1
ATOM 835 C C . THR A 1 105 ? 22.294 -4.494 -17.108 1.00 85.06 105 THR A C 1
ATOM 837 O O . THR A 1 105 ? 23.125 -3.751 -17.627 1.00 85.06 105 THR A O 1
ATOM 840 N N . PHE A 1 106 ? 21.246 -4.007 -16.435 1.00 80.94 106 PHE A N 1
ATOM 841 C CA . PHE A 1 106 ? 20.904 -2.586 -16.369 1.00 80.94 106 PHE A CA 1
ATOM 842 C C . PHE A 1 106 ? 20.657 -2.141 -14.917 1.00 80.94 106 PHE A C 1
ATOM 844 O O . PHE A 1 106 ? 19.535 -2.262 -14.421 1.00 80.94 106 PHE A O 1
ATOM 851 N N . PRO A 1 107 ? 21.660 -1.555 -14.237 1.00 74.25 107 PRO A N 1
ATOM 852 C CA . PRO A 1 107 ? 21.607 -1.279 -12.796 1.00 74.25 107 PRO A CA 1
ATOM 853 C C . PRO A 1 107 ? 20.591 -0.199 -12.384 1.00 74.25 107 PRO A C 1
ATOM 855 O O . PRO A 1 107 ? 20.301 -0.048 -11.202 1.00 74.25 107 PRO A O 1
ATOM 858 N N . TYR A 1 108 ? 20.046 0.561 -13.338 1.00 77.50 108 TYR A N 1
ATOM 859 C CA . TYR A 1 108 ? 18.997 1.560 -13.099 1.00 77.50 108 TYR A CA 1
ATOM 860 C C . TYR A 1 108 ? 17.577 0.977 -13.107 1.00 77.50 108 TYR A C 1
ATOM 862 O O . TYR A 1 108 ? 16.625 1.712 -12.849 1.00 77.50 108 TYR A O 1
ATOM 870 N N . ARG A 1 109 ? 17.427 -0.315 -13.415 1.00 80.69 109 ARG A N 1
ATOM 871 C CA . ARG A 1 109 ? 16.134 -0.999 -13.422 1.00 80.69 109 ARG A CA 1
ATOM 872 C C . ARG A 1 109 ? 15.628 -1.273 -12.013 1.00 80.69 109 ARG A C 1
ATOM 874 O O . ARG A 1 109 ? 16.409 -1.555 -11.102 1.00 80.69 109 ARG A O 1
ATOM 881 N N . ILE A 1 110 ? 14.311 -1.202 -11.850 1.00 79.06 110 ILE A N 1
ATOM 882 C CA . ILE A 1 110 ? 13.648 -1.349 -10.552 1.00 79.06 110 ILE A CA 1
ATOM 883 C C . ILE A 1 110 ? 13.732 -2.809 -10.077 1.00 79.06 110 ILE A C 1
ATOM 885 O O . ILE A 1 110 ? 13.335 -3.734 -10.791 1.00 79.06 110 ILE A O 1
ATOM 889 N N . GLU A 1 111 ? 14.245 -3.002 -8.858 1.00 83.25 111 GLU A N 1
ATOM 890 C CA . GLU A 1 111 ? 14.117 -4.247 -8.096 1.00 83.25 111 GLU A CA 1
ATOM 891 C C . GLU A 1 111 ? 12.667 -4.387 -7.652 1.00 83.25 111 GLU A C 1
ATOM 893 O O . GLU A 1 111 ? 12.149 -3.496 -6.980 1.00 83.25 111 GLU A O 1
ATOM 898 N N . GLY A 1 112 ? 12.000 -5.459 -8.075 1.00 91.00 112 GLY A N 1
ATOM 899 C CA . GLY A 1 112 ? 10.602 -5.679 -7.731 1.00 91.00 112 GLY A CA 1
ATOM 900 C C . GLY A 1 112 ? 10.362 -5.652 -6.222 1.00 91.00 112 GLY A C 1
ATOM 901 O O . GLY A 1 112 ? 11.232 -5.974 -5.413 1.00 91.00 112 GLY A O 1
ATOM 902 N N . LEU A 1 113 ? 9.154 -5.255 -5.836 1.00 93.75 113 LEU A N 1
ATOM 903 C CA . LEU A 1 113 ? 8.783 -5.051 -4.438 1.00 93.75 113 LEU A CA 1
ATOM 904 C C . LEU A 1 113 ? 8.265 -6.319 -3.740 1.00 93.75 113 LEU A C 1
ATOM 906 O O . LEU A 1 113 ? 7.639 -6.211 -2.686 1.00 93.75 113 LEU A O 1
ATOM 910 N N . GLN A 1 114 ? 8.524 -7.520 -4.276 1.00 94.38 114 GLN A N 1
ATOM 911 C CA . GLN A 1 114 ? 8.007 -8.783 -3.719 1.00 94.38 114 GLN A CA 1
ATOM 912 C C . GLN A 1 114 ? 8.451 -9.046 -2.273 1.00 94.38 114 GLN A C 1
ATOM 914 O O . GLN A 1 114 ? 7.756 -9.736 -1.535 1.00 94.38 114 GLN A O 1
ATOM 919 N N . ASN A 1 115 ? 9.596 -8.495 -1.864 1.00 92.50 115 ASN A N 1
ATOM 920 C CA . ASN A 1 115 ? 10.130 -8.669 -0.511 1.00 92.50 115 ASN A CA 1
ATOM 921 C C . ASN A 1 115 ? 9.436 -7.781 0.535 1.00 92.50 115 ASN A C 1
ATOM 923 O O . ASN A 1 115 ? 9.584 -8.011 1.733 1.00 92.50 115 ASN A O 1
ATOM 927 N N . VAL A 1 116 ? 8.709 -6.752 0.094 1.00 94.69 116 VAL A N 1
ATOM 928 C CA . VAL A 1 116 ? 8.151 -5.715 0.972 1.00 94.69 116 VAL A CA 1
ATOM 929 C C . VAL A 1 116 ? 6.625 -5.669 0.883 1.00 94.69 116 VAL A C 1
ATOM 931 O O . VAL A 1 116 ? 5.953 -5.495 1.897 1.00 94.69 116 VAL A O 1
ATOM 934 N N . VAL A 1 117 ? 6.066 -5.853 -0.312 1.00 96.88 117 VAL A N 1
ATOM 935 C CA . VAL A 1 117 ? 4.622 -5.843 -0.564 1.00 96.88 117 VAL A CA 1
ATOM 936 C C . VAL A 1 117 ? 4.036 -7.228 -0.306 1.00 96.88 117 VAL A C 1
ATOM 938 O O . VAL A 1 117 ? 4.443 -8.205 -0.928 1.00 96.88 117 VAL A O 1
ATOM 941 N N . ASP A 1 118 ? 3.024 -7.300 0.558 1.00 97.81 118 ASP A N 1
ATOM 942 C CA . ASP A 1 118 ? 2.306 -8.545 0.842 1.00 97.81 118 ASP A CA 1
ATOM 943 C C . ASP A 1 118 ? 1.329 -8.902 -0.271 1.00 97.81 118 ASP A C 1
ATOM 945 O O . ASP A 1 118 ? 1.279 -10.045 -0.718 1.00 97.81 118 ASP A O 1
ATOM 949 N N . LEU A 1 119 ? 0.548 -7.920 -0.718 1.00 97.75 119 LEU A N 1
ATOM 950 C CA . LEU A 1 119 ? -0.481 -8.095 -1.734 1.00 97.75 119 LEU A CA 1
ATOM 951 C C . LEU A 1 119 ? -0.332 -7.019 -2.803 1.00 97.75 119 LEU A C 1
ATOM 953 O O . LEU A 1 119 ? -0.487 -5.833 -2.525 1.00 97.75 119 LEU A O 1
ATOM 957 N N . CYS A 1 120 ? -0.096 -7.434 -4.041 1.00 97.06 120 CYS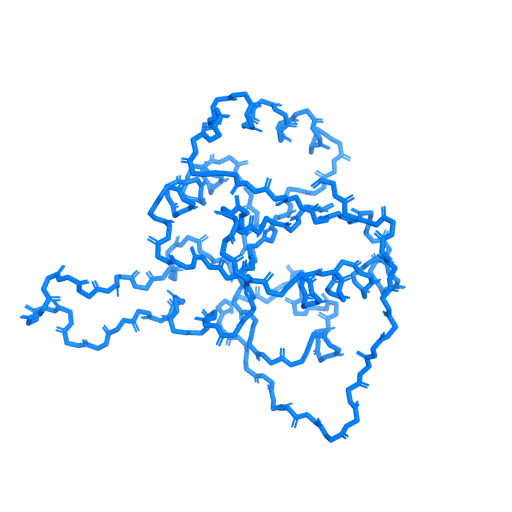 A N 1
ATOM 958 C CA . CYS A 1 120 ? -0.188 -6.568 -5.203 1.00 97.06 120 CYS A CA 1
ATOM 959 C C . CYS A 1 120 ? -1.488 -6.851 -5.956 1.00 97.06 120 CYS A C 1
ATOM 961 O O . CYS A 1 120 ? -1.737 -7.976 -6.391 1.00 97.06 120 CYS A O 1
ATOM 963 N N . PHE A 1 121 ? -2.310 -5.821 -6.128 1.00 95.50 121 PHE A N 1
ATOM 964 C CA . PHE A 1 121 ? -3.574 -5.889 -6.846 1.00 95.50 121 PHE A CA 1
ATOM 965 C C . PHE A 1 121 ? -3.510 -5.040 -8.118 1.00 95.50 121 PHE A C 1
ATOM 967 O O . PHE A 1 121 ? -3.334 -3.821 -8.065 1.00 95.50 121 PHE A O 1
ATOM 974 N N . SER A 1 122 ? -3.701 -5.681 -9.269 1.00 93.25 122 SER A N 1
ATOM 975 C CA . SER A 1 122 ? -3.748 -5.025 -10.575 1.00 93.25 122 SER A CA 1
ATOM 976 C C . SER A 1 122 ? -5.072 -5.317 -11.272 1.00 93.25 122 SER A C 1
ATOM 978 O O . SER A 1 122 ? -5.440 -6.476 -11.461 1.00 93.25 122 SER A O 1
ATOM 980 N N . GLY A 1 123 ? -5.790 -4.261 -11.651 1.00 90.50 123 GLY A N 1
ATOM 981 C CA . GLY A 1 123 ? -7.107 -4.350 -12.279 1.00 90.50 123 GLY A CA 1
ATOM 982 C C . GLY A 1 123 ? -8.157 -3.458 -11.607 1.00 90.50 123 GLY A C 1
ATOM 983 O O . GLY A 1 123 ? -7.808 -2.606 -10.783 1.00 90.50 123 GLY A O 1
ATOM 984 N N . PRO A 1 124 ? -9.441 -3.632 -11.965 1.00 90.38 124 PRO A N 1
ATOM 985 C CA . PRO A 1 124 ? -10.552 -2.897 -11.366 1.00 90.38 124 PRO A CA 1
ATOM 986 C C . PRO A 1 124 ? -10.754 -3.314 -9.904 1.00 90.38 124 PRO A C 1
ATOM 988 O O . PRO A 1 124 ? -10.899 -4.498 -9.602 1.00 90.38 124 PRO A O 1
ATOM 991 N N . ILE A 1 125 ? -10.774 -2.345 -8.989 1.00 90.06 125 ILE A N 1
ATOM 992 C CA . ILE A 1 125 ? -10.851 -2.573 -7.535 1.00 90.06 125 ILE A CA 1
ATOM 993 C C . ILE A 1 125 ? -12.153 -3.253 -7.084 1.00 90.06 125 ILE A C 1
ATOM 995 O O . ILE A 1 125 ? -12.225 -3.861 -6.024 1.00 90.06 125 ILE A O 1
ATOM 999 N N . GLU A 1 126 ? -13.174 -3.244 -7.928 1.00 89.38 126 GLU A N 1
ATOM 1000 C CA . GLU A 1 126 ? -14.423 -3.978 -7.784 1.00 89.38 126 GLU A CA 1
ATOM 1001 C C . GLU A 1 126 ? -14.242 -5.492 -7.784 1.00 89.38 126 GLU A C 1
ATOM 1003 O O . GLU A 1 126 ? -15.102 -6.192 -7.250 1.00 89.38 126 GLU A O 1
ATOM 1008 N N . ALA A 1 127 ? -13.163 -5.991 -8.387 1.00 91.19 127 ALA A N 1
ATOM 1009 C CA . ALA A 1 127 ? -12.819 -7.406 -8.378 1.00 91.19 127 ALA A CA 1
ATOM 1010 C C . ALA A 1 127 ? -12.085 -7.824 -7.094 1.00 91.19 127 ALA A C 1
ATOM 1012 O O . ALA A 1 127 ? -11.802 -9.003 -6.910 1.00 91.19 127 ALA A O 1
ATOM 1013 N N . LEU A 1 128 ? -11.768 -6.880 -6.199 1.00 91.31 128 LEU A N 1
ATOM 1014 C CA . LEU A 1 128 ? -11.162 -7.206 -4.918 1.00 91.31 128 LEU A CA 1
ATOM 1015 C C . LEU A 1 128 ? -12.186 -7.890 -4.009 1.00 91.31 128 LEU A C 1
ATOM 1017 O O . LEU A 1 128 ? -13.149 -7.278 -3.536 1.00 91.31 128 LEU A O 1
ATOM 1021 N N . GLU A 1 129 ? -11.936 -9.168 -3.761 1.00 92.94 129 GLU A N 1
ATOM 1022 C CA . GLU A 1 129 ? -12.659 -9.983 -2.796 1.00 92.94 129 GLU A CA 1
ATOM 1023 C C . GLU A 1 129 ? -12.080 -9.798 -1.388 1.00 92.94 129 GLU A C 1
ATOM 1025 O O . GLU A 1 129 ? -10.869 -9.650 -1.212 1.00 92.94 129 GLU A O 1
ATOM 1030 N N . GLU A 1 130 ? -12.940 -9.869 -0.371 1.00 94.12 130 GLU A N 1
ATOM 1031 C CA . GLU A 1 130 ? -12.545 -9.761 1.039 1.00 94.12 130 GLU A CA 1
ATOM 1032 C C . GLU A 1 130 ? -11.471 -10.783 1.424 1.00 94.12 130 GLU A C 1
ATOM 1034 O O . GLU A 1 130 ? -10.462 -10.437 2.039 1.00 94.12 130 GLU A O 1
ATOM 1039 N N . LYS A 1 131 ? -11.637 -12.035 0.986 1.00 95.19 131 LYS A N 1
ATOM 1040 C CA . LYS A 1 131 ? -10.660 -13.095 1.236 1.00 95.19 131 LYS A CA 1
ATOM 1041 C C . LYS A 1 131 ? -9.288 -12.754 0.651 1.00 95.19 131 LYS A C 1
ATOM 1043 O O . LYS A 1 131 ? -8.271 -12.924 1.314 1.00 95.19 131 LYS A O 1
ATOM 1048 N N . VAL A 1 132 ? -9.249 -12.232 -0.576 1.00 95.81 132 VAL A N 1
ATOM 1049 C CA . VAL A 1 132 ? -7.996 -11.822 -1.228 1.00 95.81 132 VAL A CA 1
ATOM 1050 C C . VAL A 1 132 ? -7.361 -10.649 -0.484 1.00 95.81 132 VAL A C 1
ATOM 1052 O O . VAL A 1 132 ? -6.150 -10.643 -0.283 1.00 95.81 132 VAL A O 1
ATOM 1055 N N . PHE A 1 133 ? -8.160 -9.685 -0.026 1.00 95.50 133 PHE A N 1
ATOM 1056 C CA . PHE A 1 133 ? -7.665 -8.550 0.749 1.00 95.50 133 PHE A CA 1
ATOM 1057 C C . PHE A 1 133 ? -6.956 -8.989 2.042 1.00 95.50 133 PHE A C 1
ATOM 1059 O O . PHE A 1 133 ? -5.833 -8.542 2.306 1.00 95.50 133 PHE A O 1
ATOM 1066 N N . TRP A 1 134 ? -7.563 -9.894 2.815 1.00 94.88 134 TRP A N 1
ATOM 1067 C CA . TRP A 1 134 ? -7.025 -10.329 4.108 1.00 94.88 134 TRP A CA 1
ATOM 1068 C C . TRP A 1 134 ? -5.948 -11.409 4.011 1.00 94.88 134 TRP A C 1
ATOM 1070 O O . TRP A 1 134 ? -4.936 -11.326 4.704 1.00 94.88 134 TRP A O 1
ATOM 1080 N N . GLU A 1 135 ? -6.139 -12.398 3.143 1.00 95.88 135 GLU A N 1
ATOM 1081 C CA . GLU A 1 135 ? -5.312 -13.611 3.105 1.00 95.88 135 GLU A CA 1
ATOM 1082 C C . GLU A 1 135 ? -4.397 -13.669 1.880 1.00 95.88 135 GLU A C 1
ATOM 1084 O O . GLU A 1 135 ? -3.399 -14.387 1.887 1.00 95.88 135 GLU A O 1
ATOM 1089 N N . GLY A 1 136 ? -4.712 -12.916 0.822 1.00 96.00 136 GLY A N 1
ATOM 1090 C CA . GLY A 1 136 ? -3.969 -12.960 -0.433 1.00 96.00 136 GLY A CA 1
ATOM 1091 C C . GLY A 1 136 ? -2.503 -12.575 -0.251 1.00 96.00 136 GLY A C 1
ATOM 1092 O O . GLY A 1 136 ? -2.175 -11.662 0.509 1.00 96.00 136 GLY A O 1
ATOM 1093 N N . GLN A 1 137 ? -1.622 -13.270 -0.961 1.00 96.75 137 GLN A N 1
ATOM 1094 C CA . GLN A 1 137 ? -0.195 -12.971 -0.997 1.00 96.75 137 GLN A CA 1
ATOM 1095 C C . GLN A 1 137 ? 0.300 -12.951 -2.439 1.00 96.75 137 GLN A C 1
ATOM 1097 O O . GLN A 1 137 ? -0.120 -13.761 -3.267 1.00 96.75 137 GLN A O 1
ATOM 1102 N N . GLY A 1 138 ? 1.204 -12.026 -2.737 1.00 96.69 138 GLY A N 1
ATOM 1103 C CA . GLY A 1 138 ? 1.763 -11.851 -4.067 1.00 96.69 138 GLY A CA 1
ATOM 1104 C C . GLY A 1 138 ? 0.842 -11.085 -5.013 1.00 96.69 138 GLY A C 1
ATOM 1105 O O . GLY A 1 138 ? 0.095 -10.196 -4.606 1.00 96.69 138 GLY A O 1
ATOM 1106 N N . LEU A 1 139 ? 0.939 -11.394 -6.305 1.00 96.69 139 LEU A N 1
ATOM 1107 C CA . LEU A 1 139 ? 0.302 -10.628 -7.372 1.00 96.69 139 LEU A CA 1
ATOM 1108 C C . LEU A 1 139 ? -1.030 -11.235 -7.817 1.00 96.69 139 LEU A C 1
ATOM 1110 O O . LEU A 1 139 ? -1.068 -12.345 -8.344 1.00 96.69 139 LEU A O 1
ATOM 1114 N N . PHE A 1 140 ? -2.092 -10.441 -7.727 1.00 96.81 140 PHE A N 1
ATOM 1115 C CA . PHE A 1 140 ? -3.407 -10.741 -8.279 1.00 96.81 140 PHE A CA 1
ATOM 1116 C C . PHE A 1 140 ? -3.718 -9.802 -9.442 1.00 96.81 140 PHE A C 1
ATOM 1118 O O . PHE A 1 140 ? -3.700 -8.577 -9.299 1.00 96.81 140 PHE A O 1
ATOM 1125 N N . ARG A 1 141 ? -4.018 -10.388 -10.605 1.00 94.75 141 ARG A N 1
ATOM 1126 C CA . ARG A 1 141 ? -4.400 -9.660 -11.818 1.00 94.75 141 ARG A CA 1
ATOM 1127 C C . ARG A 1 141 ? -5.846 -9.955 -12.173 1.00 94.75 141 ARG A C 1
ATOM 1129 O O . ARG A 1 141 ? -6.194 -11.106 -12.423 1.00 94.75 141 ARG A O 1
ATOM 1136 N N . TYR A 1 142 ? -6.643 -8.903 -12.278 1.00 91.88 142 TYR A N 1
ATOM 1137 C CA . TYR A 1 142 ? -8.027 -8.976 -12.712 1.00 91.88 142 TYR A CA 1
ATOM 1138 C C . TYR A 1 142 ? -8.206 -8.229 -14.035 1.00 91.88 142 TYR A C 1
ATOM 1140 O O . TYR A 1 142 ? -7.704 -7.112 -14.191 1.00 91.88 142 TYR A O 1
ATOM 1148 N N . PRO A 1 143 ? -8.913 -8.822 -15.010 1.00 89.25 143 PRO A N 1
ATOM 1149 C CA . PRO A 1 143 ? -9.163 -8.167 -16.282 1.00 89.25 143 PRO A CA 1
ATOM 1150 C C . PRO A 1 143 ? -10.102 -6.969 -16.103 1.00 89.25 143 PRO A C 1
ATOM 1152 O O . PRO A 1 143 ? -11.058 -7.009 -15.328 1.00 89.25 143 PRO A O 1
ATOM 1155 N N . TRP A 1 144 ? -9.859 -5.908 -16.872 1.00 83.62 144 TRP A N 1
ATOM 1156 C CA . TRP A 1 144 ? -10.772 -4.771 -16.942 1.00 83.62 144 TRP A CA 1
ATOM 1157 C C . TRP A 1 144 ? -12.112 -5.180 -17.555 1.00 83.62 144 TRP A C 1
ATOM 1159 O O . TRP A 1 144 ? -12.168 -5.921 -18.539 1.00 83.62 144 TRP A O 1
ATOM 1169 N N . THR A 1 145 ? -13.201 -4.664 -16.990 1.00 80.69 145 THR A N 1
ATOM 1170 C CA . THR A 1 145 ? -14.559 -4.90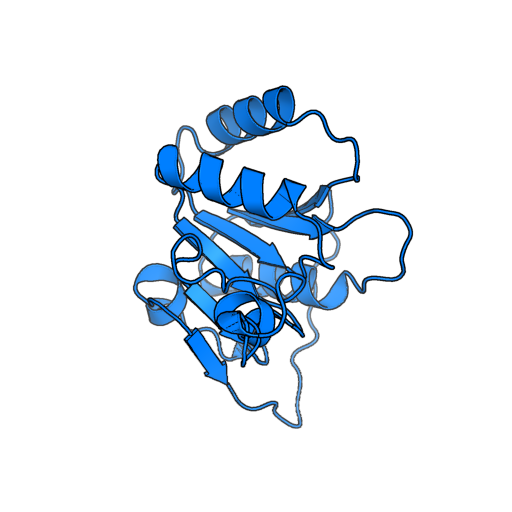7 -17.485 1.00 80.69 145 THR A CA 1
ATOM 1171 C C . THR A 1 145 ? -15.109 -3.667 -18.192 1.00 80.69 145 THR A C 1
ATOM 1173 O O . THR A 1 145 ? -14.646 -2.548 -17.988 1.00 80.69 145 THR A O 1
ATOM 1176 N N . LYS A 1 146 ? -16.128 -3.852 -19.041 1.00 77.31 146 LYS A N 1
ATOM 1177 C CA . LYS A 1 146 ? -16.750 -2.757 -19.812 1.00 77.31 146 LYS A CA 1
ATOM 1178 C C . LYS A 1 146 ? -17.723 -1.888 -18.999 1.00 77.31 146 LYS A C 1
ATOM 1180 O O . LYS A 1 146 ? -18.286 -0.948 -19.550 1.00 77.31 146 LYS A O 1
ATOM 1185 N N . LYS A 1 147 ? -17.974 -2.218 -17.729 1.00 77.25 147 LYS A N 1
ATOM 1186 C CA . LYS A 1 147 ? -18.930 -1.520 -16.854 1.00 77.25 147 LYS A CA 1
ATOM 1187 C C . LYS A 1 147 ? -18.238 -1.163 -15.533 1.00 77.25 147 LYS A C 1
ATOM 1189 O O . LYS A 1 147 ? -18.431 -1.885 -14.557 1.00 77.25 147 LYS A O 1
ATOM 1194 N N . PRO A 1 148 ? -17.404 -0.107 -15.513 1.00 70.81 148 PRO A N 1
ATOM 1195 C CA . PRO A 1 148 ? -16.713 0.293 -14.297 1.00 70.81 148 PRO A CA 1
ATOM 1196 C C . PRO A 1 148 ? -17.716 0.822 -13.268 1.00 70.81 148 PRO A C 1
ATOM 1198 O O . PRO A 1 148 ? -18.672 1.523 -13.610 1.00 70.81 148 PRO A O 1
ATOM 1201 N N . TYR A 1 149 ? -17.493 0.492 -12.004 1.00 72.12 149 TYR A N 1
ATOM 1202 C CA . TYR A 1 149 ? -18.190 1.091 -10.880 1.00 72.12 149 TYR A CA 1
ATOM 1203 C C . TYR A 1 149 ? -17.504 2.416 -10.544 1.00 72.12 149 TYR A C 1
ATOM 1205 O O . TYR A 1 149 ? -16.299 2.476 -10.324 1.00 72.12 149 TYR A O 1
ATOM 1213 N N . LEU A 1 150 ? -18.276 3.500 -10.516 1.00 76.25 150 LEU A N 1
ATOM 1214 C CA . LEU A 1 150 ? -17.744 4.861 -10.379 1.00 76.25 150 LEU A CA 1
ATOM 1215 C C . LEU A 1 150 ? -18.309 5.600 -9.160 1.00 76.25 150 LEU A C 1
ATOM 1217 O O . LEU A 1 150 ? -18.182 6.819 -9.065 1.00 76.25 150 LEU A O 1
ATOM 1221 N N . GLN A 1 151 ? -18.949 4.891 -8.225 1.00 83.75 151 GLN A N 1
ATOM 1222 C CA . GLN A 1 151 ? -19.454 5.525 -7.012 1.00 83.75 151 GLN A CA 1
ATOM 1223 C C . GLN A 1 151 ? -18.298 5.767 -6.039 1.00 83.75 151 GLN A C 1
ATOM 1225 O O . GLN A 1 151 ? -17.738 4.832 -5.466 1.00 83.75 151 GLN A O 1
ATOM 1230 N N . VAL A 1 152 ? -17.969 7.043 -5.858 1.00 84.75 152 VAL A N 1
ATOM 1231 C CA . VAL A 1 152 ? -16.852 7.519 -5.041 1.00 84.75 152 VAL A CA 1
ATOM 1232 C C . VAL A 1 152 ? -17.384 8.449 -3.963 1.00 84.75 152 VAL A C 1
ATOM 1234 O O . VAL A 1 152 ? -18.175 9.347 -4.251 1.00 84.75 152 VAL A O 1
ATOM 1237 N N . ASP A 1 153 ? -16.924 8.260 -2.729 1.00 85.38 153 ASP A N 1
ATOM 1238 C CA . ASP A 1 153 ? -17.096 9.248 -1.671 1.00 85.38 153 ASP A CA 1
ATOM 1239 C C . ASP A 1 153 ? -15.834 10.108 -1.524 1.00 85.38 153 ASP A C 1
ATOM 1241 O O . ASP A 1 153 ? -14.801 9.662 -1.010 1.00 85.38 153 ASP A O 1
ATOM 1245 N N . TRP A 1 154 ? -15.958 11.362 -1.959 1.00 82.81 154 TRP A N 1
ATOM 1246 C CA . TRP A 1 154 ? -14.892 12.362 -1.977 1.00 82.81 154 TRP A CA 1
ATOM 1247 C C . TRP A 1 154 ? -14.540 12.916 -0.586 1.00 82.81 154 TRP A C 1
ATOM 1249 O O . TRP A 1 154 ? -13.477 13.513 -0.437 1.00 82.81 154 TRP A O 1
ATOM 1259 N N . HIS A 1 155 ? -15.351 12.673 0.453 1.00 83.69 155 HIS A N 1
ATOM 1260 C CA . HIS A 1 155 ? -15.047 13.111 1.827 1.00 83.69 155 HIS A CA 1
ATOM 1261 C C . HIS A 1 155 ? -13.900 12.322 2.482 1.00 83.69 155 HIS A C 1
ATOM 1263 O O . HIS A 1 155 ? -13.475 12.647 3.588 1.00 83.69 155 HIS A O 1
ATOM 1269 N N . ASN A 1 156 ? -13.389 11.278 1.821 1.00 75.44 156 ASN A N 1
ATOM 1270 C CA . ASN A 1 156 ? -12.314 10.432 2.344 1.00 75.44 156 ASN A CA 1
ATOM 1271 C C . ASN A 1 156 ? -10.901 10.897 1.949 1.00 75.44 156 ASN A C 1
ATOM 1273 O O . ASN A 1 156 ? -9.937 10.163 2.189 1.00 75.44 156 ASN A O 1
ATOM 1277 N N . LEU A 1 157 ? -10.773 12.070 1.325 1.00 74.69 157 LEU A N 1
ATOM 1278 C CA . LEU A 1 157 ? -9.497 12.668 0.938 1.00 74.69 157 LEU A CA 1
ATOM 1279 C C . LEU A 1 157 ? -8.967 13.588 2.047 1.00 74.69 157 LEU A C 1
ATOM 1281 O O . LEU A 1 157 ? -9.692 14.483 2.479 1.00 74.69 157 LEU A O 1
ATOM 1285 N N . TYR A 1 158 ? -7.719 13.377 2.479 1.00 62.41 158 TYR A N 1
ATOM 1286 C CA . TYR A 1 158 ? -7.041 14.183 3.501 1.00 62.41 158 TYR A CA 1
ATOM 1287 C C . TYR A 1 158 ? -5.569 14.438 3.162 1.00 62.41 158 TYR A C 1
ATOM 1289 O O . TYR A 1 158 ? -4.922 13.555 2.548 1.00 62.41 158 TYR A O 1
#

pLDDT: mean 88.9, std 9.11, range [53.06, 98.12]

Foldseek 3Di:
DEEEEEDAPPPDDCQQVQVLQVCCCVPVVDNYFYEYDYLDDDLVVVVVVLCVVCVPHAQEYEYEDCVPNVVVLVSLVVSVVVVHAYEYEYDCQLCLQCWDPPCVPPVPTHDHCLVRHFEYEYEQSVPDDPCCRPPNGGYDYDYYDPDHDRDGDPVRYD

Radius of gyration: 15.2 Å; chains: 1; bounding box: 42×32×38 Å

Secondary structure (DSSP, 8-state):
-EEEEE-SSS---THHHHHHHHHHHHHH----EEEEE-TT--HHHHHHHHHHHTTTS--EEEEE--TT-HHHHHHHHHHHHTT-EEEEESTTHHHHHHB-TTTTT-TTSPBPGGGT-SEEEES-GGG--HHHHHH--EEEE----SS------GGGB-

Sequence (158 aa):
MLIIVHHTGEPYGLLGPQLAVTLIRNRLGLPSKVVGLSRCFDKRAFVEFLKSHYKTSEKVIGFSYLCGRKDLVELMELLKTLDFRIILGGPQADRDFLGEPYRDTFPYRIEGLQNVVDLCFSGPIEALEEKVFWEGQGLFRYPWTKKPYLQVDWHNLY